Protein AF-A0AAD9KVU2-F1 (afdb_monomer)

Nearest PDB structures (foldseek):
  3bgd-assembly2_B  TM=8.718E-01  e=1.136E-11  unclassified
  2h11-assembly2_B  TM=8.759E-01  e=7.001E-11  Homo sapiens
  5dpl-assembly1_B  TM=6.698E-01  e=2.105E-01  Rickettsia typhi str. Wilmington
  7lxi-assembly1_A  TM=6.831E-01  e=2.246E-01  Mycobacterium tuberculosis H37Rv
  7mcj-assembly1_A  TM=5.487E-01  e=1.521E-01  Mycobacterium tuberculosis H37Rv

Solvent-accessible surface area (backbone atoms only — not comparable to full-atom values): 9589 Å² total; per-residue (Å²): 133,80,81,79,72,75,83,78,80,77,56,74,64,58,54,54,50,27,59,76,70,67,62,50,87,86,66,69,100,61,83,56,68,69,52,76,76,38,45,66,68,43,41,66,84,45,92,82,56,43,71,43,58,51,76,67,69,90,63,94,76,83,87,81,68,92,90,55,63,20,41,18,36,48,30,62,68,26,72,82,69,49,40,76,86,50,44,79,56,48,54,59,52,55,55,70,40,39,35,87,86,20,33,36,39,40,48,47,69,84,80,72,54,62,80,77,41,46,88,58,30,45,82,40,88,71,50,74,42,86,62,65,42,73,70,49,41,75,74,71,45,91,71,41,45,41,33,37,30,44,32,34,63,63,129

InterPro domains:
  IPR008854 TPMT family [PF05724] (12-64)
  IPR008854 TPMT family [PF05724] (69-151)
  IPR008854 TPMT family [PS51585] (12-155)
  IPR029063 S-adenosyl-L-methionine-dependent methyltransferase superfamily [G3DSA:3.40.50.150] (2-66)
  IPR029063 S-adenosyl-L-methionine-dependent methyltransferase superfamily [G3DSA:3.40.50.150] (67-154)
  IPR029063 S-adenosyl-L-methionine-dependent methyltransferase superfamily [SSF53335] (9-153)

pLDDT: mean 81.62, std 13.35, range [33.88, 94.44]

Foldseek 3Di:
DPPPPDPDDDDPVNLVVCVVVVVPVVDDPDDDVCCVVCVCVQQVPDPDFFEAEAPPDPDPDDPDDPPAAGQGYEYDPRLVPDDPVCLQVVQVVNVVSHDQNHKYKYKDFDDDCCVRCVVFWDKAWDDKDWPDDVVNVVVVDPTTMITIMIIHGDD

Radius of gyration: 16.37 Å; Cα contacts (8 Å, |Δi|>4): 186; chains: 1; bounding box: 48×30×44 Å

Secondary structure (DSSP, 8-state):
----PPPPP--HHHHHHHHHTT--TT--SS--HHHHHHHHHHHTT-TT--EE-TT-SS----SS-TT--EEEEEEESSGGGS-HHHHHHHHHHHHHHEEEEEEEEEEESS--HHHHHTTTEEEEEEEEEE---HHHHHTT-S--EEEEEEEEE--

Sequence (155 aa):
MSDVKEPRVVHVDDWRKAWSEGRNKWHLDHVHPHLEKHVDVAVNGKANAKVLFPFCGKTYD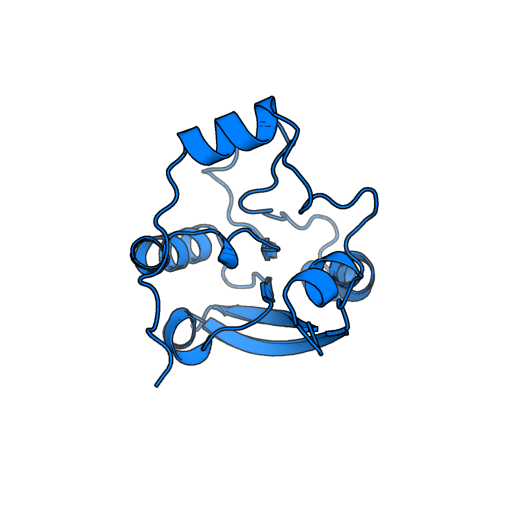MKWSIECNFDTVWDRGGFTIINIDDRKKYIPLIASLMAPHARYMLVIDSYDRNVIHGETFDIKYVDKKDSLKPLQKSWGLTFFDETLYQLTLKL

Mean predicted aligned error: 7.42 Å

Organism: Ridgeia piscesae (NCBI:txid27915)

Structure (mmCIF, N/CA/C/O backbone):
data_AF-A0AAD9KVU2-F1
#
_entry.id   AF-A0AAD9KVU2-F1
#
loop_
_atom_site.group_PDB
_atom_site.id
_atom_site.type_symbol
_atom_site.label_atom_id
_atom_site.label_alt_id
_atom_site.label_comp_id
_atom_site.label_asym_id
_atom_site.label_entity_id
_atom_site.label_seq_id
_atom_site.pdbx_PDB_ins_code
_atom_site.Cartn_x
_atom_site.Cartn_y
_atom_site.Cartn_z
_atom_site.occupancy
_atom_site.B_iso_or_equiv
_atom_site.auth_seq_id
_atom_site.auth_comp_id
_atom_site.auth_asym_id
_atom_site.auth_atom_id
_atom_site.pdbx_PDB_model_num
ATOM 1 N N . MET A 1 1 ? 29.700 6.357 -10.246 1.00 36.06 1 MET A N 1
ATOM 2 C CA . MET A 1 1 ? 28.449 6.859 -9.644 1.00 36.06 1 MET A CA 1
ATOM 3 C C . MET A 1 1 ? 27.393 6.802 -10.724 1.00 36.06 1 MET A C 1
ATOM 5 O O . MET A 1 1 ? 27.554 7.481 -11.723 1.00 36.06 1 MET A O 1
ATOM 9 N N . SER A 1 2 ? 26.427 5.892 -10.614 1.00 43.62 2 SER A N 1
ATOM 10 C CA . SER A 1 2 ? 25.324 5.796 -11.573 1.00 43.62 2 SER A CA 1
ATOM 11 C C . SER A 1 2 ? 24.426 7.017 -11.413 1.00 43.62 2 SER A C 1
ATOM 13 O O . SER A 1 2 ? 23.964 7.268 -10.299 1.00 43.62 2 SER A O 1
ATOM 15 N N . ASP A 1 3 ? 24.192 7.748 -12.500 1.00 43.09 3 ASP A N 1
ATOM 16 C CA . ASP A 1 3 ? 23.231 8.845 -12.554 1.00 43.09 3 ASP A CA 1
ATOM 17 C C . ASP A 1 3 ? 21.886 8.369 -12.000 1.00 43.09 3 ASP A C 1
ATOM 19 O O . ASP A 1 3 ? 21.224 7.501 -12.580 1.00 43.09 3 ASP A O 1
ATOM 23 N N . VAL A 1 4 ? 21.493 8.908 -10.846 1.00 50.47 4 VAL A N 1
ATOM 24 C CA . VAL A 1 4 ? 20.140 8.730 -10.327 1.00 50.47 4 VAL A CA 1
ATOM 25 C C . VAL A 1 4 ? 19.236 9.468 -11.304 1.00 50.47 4 VAL A C 1
ATOM 27 O O . VAL A 1 4 ? 19.137 10.691 -11.265 1.00 50.47 4 VAL A O 1
ATOM 30 N N . LYS A 1 5 ? 18.636 8.732 -12.246 1.00 51.50 5 LYS A N 1
ATOM 31 C CA . LYS A 1 5 ? 17.622 9.289 -13.141 1.00 51.50 5 LYS A CA 1
ATOM 32 C C . LYS A 1 5 ? 16.528 9.902 -12.283 1.00 51.50 5 LYS A C 1
ATOM 34 O O . LYS A 1 5 ? 16.028 9.240 -11.371 1.00 51.50 5 LYS A O 1
ATOM 39 N N . GLU A 1 6 ? 16.165 11.143 -12.595 1.00 57.34 6 GLU A N 1
ATOM 40 C CA . GLU A 1 6 ? 15.034 11.783 -11.943 1.00 57.34 6 GLU A CA 1
ATOM 41 C C . GLU A 1 6 ? 13.793 10.881 -12.028 1.00 57.34 6 GLU A C 1
ATOM 43 O O . GLU A 1 6 ? 13.590 10.185 -13.036 1.00 57.34 6 GLU A O 1
ATOM 48 N N . PRO A 1 7 ? 12.975 10.847 -10.965 1.00 65.06 7 PRO A N 1
AT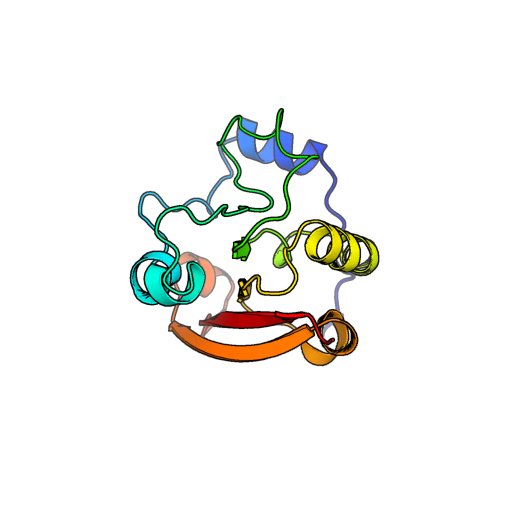OM 49 C CA . PRO A 1 7 ? 11.797 10.007 -10.945 1.00 65.06 7 PRO A CA 1
ATOM 50 C C . PRO A 1 7 ? 10.870 10.413 -12.087 1.00 65.06 7 PRO A C 1
ATOM 52 O O . PRO A 1 7 ? 10.463 11.566 -12.206 1.00 65.06 7 PRO A O 1
ATOM 55 N N . ARG A 1 8 ? 10.527 9.448 -12.942 1.00 74.56 8 ARG A N 1
ATOM 56 C CA . ARG A 1 8 ? 9.612 9.679 -14.057 1.00 74.56 8 ARG A CA 1
ATOM 57 C C . ARG A 1 8 ? 8.251 10.126 -13.521 1.00 74.56 8 ARG A C 1
ATOM 59 O O . ARG A 1 8 ? 7.588 9.357 -12.829 1.00 74.56 8 ARG A O 1
ATOM 66 N N . VAL A 1 9 ? 7.815 11.315 -13.925 1.00 82.88 9 VAL A N 1
ATOM 67 C CA . VAL A 1 9 ? 6.427 11.757 -13.758 1.00 82.88 9 VAL A CA 1
ATOM 68 C C . VAL A 1 9 ? 5.555 11.029 -14.780 1.00 82.88 9 VAL A C 1
ATOM 70 O O . VAL A 1 9 ? 5.896 10.952 -15.963 1.00 82.88 9 VAL A O 1
ATOM 73 N N . VAL A 1 10 ? 4.446 10.457 -14.319 1.00 83.44 10 VAL A N 1
ATOM 74 C CA . VAL A 1 10 ? 3.446 9.790 -15.159 1.00 83.44 10 VAL A CA 1
ATOM 75 C C . VAL A 1 10 ? 2.148 10.587 -15.101 1.00 83.44 10 VAL A C 1
ATOM 77 O O . VAL A 1 10 ? 1.669 10.933 -14.018 1.00 83.44 10 VAL A O 1
ATOM 80 N N . HIS A 1 11 ? 1.565 10.872 -16.264 1.00 87.31 11 HIS A N 1
ATOM 81 C CA . HIS A 1 11 ? 0.288 11.569 -16.373 1.00 87.31 11 HIS A CA 1
ATOM 82 C C . HIS A 1 11 ? -0.875 10.579 -16.507 1.00 87.31 11 HIS A C 1
ATOM 84 O O . HIS A 1 11 ? -0.711 9.429 -16.914 1.00 87.31 11 HIS A O 1
ATOM 90 N N . VAL A 1 12 ? -2.091 11.030 -16.192 1.00 85.38 12 VAL A N 1
ATOM 91 C CA . VAL A 1 12 ? -3.303 10.193 -16.281 1.00 85.38 12 VAL A CA 1
ATOM 92 C C . VAL A 1 12 ? -3.498 9.620 -17.691 1.00 85.38 12 VAL A C 1
ATOM 94 O O . VAL A 1 12 ? -3.888 8.461 -17.843 1.00 85.38 12 VAL A O 1
ATOM 97 N N . ASP A 1 13 ? -3.184 10.395 -18.728 1.00 87.38 13 ASP A N 1
ATOM 98 C CA . ASP A 1 13 ? -3.338 9.953 -20.116 1.00 87.38 13 ASP A CA 1
ATOM 99 C C . ASP A 1 13 ? -2.339 8.860 -20.517 1.00 87.38 13 ASP A C 1
ATOM 101 O O . ASP A 1 13 ? -2.673 8.006 -21.340 1.00 87.38 13 ASP A O 1
ATOM 105 N N . ASP A 1 14 ? -1.167 8.792 -19.876 1.00 88.31 14 ASP A N 1
ATOM 106 C CA . ASP A 1 14 ? -0.213 7.699 -20.092 1.00 88.31 14 ASP A CA 1
ATOM 107 C C . ASP A 1 14 ? -0.803 6.353 -19.653 1.00 88.31 14 ASP A C 1
ATOM 109 O O . ASP A 1 14 ? -0.629 5.338 -20.338 1.00 88.31 14 ASP A O 1
ATOM 113 N N . TRP A 1 15 ? -1.539 6.347 -18.535 1.00 86.31 15 TRP A N 1
ATOM 114 C CA . TRP A 1 15 ? -2.252 5.170 -18.039 1.00 86.31 15 TRP A CA 1
ATOM 115 C C . TRP A 1 15 ? -3.417 4.789 -18.947 1.00 86.31 15 TRP A C 1
ATOM 117 O O . TRP A 1 15 ? -3.567 3.611 -19.277 1.00 86.31 15 TRP A O 1
ATOM 127 N N . ARG A 1 16 ? -4.209 5.768 -19.406 1.00 85.88 16 ARG A N 1
ATOM 128 C CA . ARG A 1 16 ? -5.299 5.531 -20.371 1.00 85.88 16 ARG A CA 1
ATOM 129 C C . ARG A 1 16 ? -4.771 4.888 -21.651 1.00 85.88 16 ARG A C 1
ATOM 131 O O . ARG A 1 16 ? -5.304 3.871 -22.091 1.00 85.88 16 ARG A O 1
ATOM 138 N N . LYS A 1 17 ? -3.677 5.429 -22.190 1.00 89.00 17 LYS A N 1
ATOM 139 C CA . LYS A 1 17 ? -2.993 4.896 -23.370 1.00 89.00 17 LYS A CA 1
ATOM 140 C C . LYS A 1 17 ? -2.436 3.492 -23.126 1.00 89.00 17 LYS A C 1
ATOM 142 O O . LYS A 1 17 ? -2.552 2.619 -23.979 1.00 89.00 17 LYS A O 1
ATOM 147 N N . ALA A 1 18 ? -1.854 3.237 -21.955 1.00 88.25 18 ALA A N 1
ATOM 148 C CA . ALA A 1 18 ? -1.354 1.906 -21.621 1.00 88.25 18 ALA A CA 1
ATOM 149 C C . ALA A 1 18 ? -2.466 0.852 -21.609 1.00 88.25 18 ALA A C 1
ATOM 151 O O . ALA A 1 18 ? -2.285 -0.231 -22.167 1.00 88.25 18 ALA A O 1
ATOM 152 N N . TRP A 1 19 ? -3.627 1.184 -21.042 1.00 86.75 19 TRP A N 1
ATOM 153 C CA . TRP A 1 19 ? -4.796 0.311 -21.085 1.00 86.75 19 TRP A CA 1
ATOM 154 C C . TRP A 1 19 ? -5.303 0.079 -22.511 1.00 86.75 19 TRP A C 1
ATOM 156 O O . TRP A 1 19 ? -5.545 -1.075 -22.865 1.00 86.75 19 TRP A O 1
ATOM 166 N N . SER A 1 20 ? -5.414 1.127 -23.337 1.00 88.94 20 SER A N 1
ATOM 167 C CA . SER A 1 20 ? -5.894 0.996 -24.722 1.00 88.94 20 SER A CA 1
ATOM 168 C C . SER A 1 20 ? -4.960 0.165 -25.604 1.00 88.94 20 SER A C 1
ATOM 170 O O . SER A 1 20 ? -5.412 -0.529 -26.505 1.00 88.94 20 SER A O 1
ATOM 172 N N . GLU A 1 21 ? -3.657 0.208 -25.330 1.00 93.25 21 GLU A N 1
ATOM 173 C CA . GLU A 1 21 ? -2.630 -0.552 -26.052 1.00 93.25 21 GLU A CA 1
ATOM 174 C C . GLU A 1 21 ? -2.411 -1.963 -25.476 1.00 93.25 21 GLU A C 1
ATOM 176 O O . GLU A 1 21 ? -1.493 -2.667 -25.892 1.00 93.25 21 GLU A O 1
ATOM 181 N N . GLY A 1 22 ? -3.194 -2.380 -24.473 1.00 86.75 22 GLY A N 1
ATOM 182 C CA . GLY A 1 22 ? -3.027 -3.681 -23.819 1.00 86.75 22 GLY A CA 1
ATOM 183 C C . GLY A 1 22 ? -1.715 -3.822 -23.037 1.00 86.75 22 GLY A C 1
ATOM 184 O O . GLY A 1 22 ? -1.331 -4.926 -22.654 1.00 86.75 22 GLY A O 1
ATOM 185 N N . ARG A 1 23 ? -1.015 -2.718 -22.754 1.00 87.31 23 ARG A N 1
ATOM 186 C CA . ARG A 1 23 ? 0.198 -2.700 -21.928 1.00 87.31 23 ARG A CA 1
ATOM 187 C C . ARG A 1 23 ? -0.186 -2.801 -20.456 1.00 87.31 23 ARG A C 1
ATOM 189 O O . ARG A 1 23 ? -0.095 -1.816 -19.747 1.00 87.31 23 ARG A O 1
ATOM 196 N N . ASN A 1 24 ? -0.599 -3.979 -19.995 1.00 85.25 24 ASN A N 1
ATOM 197 C CA . ASN A 1 24 ? -1.125 -4.209 -18.642 1.00 85.25 24 ASN A CA 1
ATOM 198 C C . ASN A 1 24 ? -0.405 -5.349 -17.899 1.00 85.25 24 ASN A C 1
ATOM 200 O O . ASN A 1 24 ? -1.010 -6.050 -17.094 1.00 85.25 24 ASN A O 1
ATOM 204 N N . LYS A 1 25 ? 0.905 -5.516 -18.130 1.00 84.62 25 LYS A N 1
ATOM 205 C CA . LYS A 1 25 ? 1.731 -6.607 -17.561 1.00 84.62 25 LYS A CA 1
ATOM 206 C C . LYS A 1 25 ? 1.747 -6.680 -16.022 1.00 84.62 25 LYS A C 1
ATOM 208 O O . LYS A 1 25 ? 2.230 -7.662 -15.469 1.00 84.62 25 LYS A O 1
ATOM 213 N N . TRP A 1 26 ? 1.263 -5.646 -15.335 1.00 82.06 26 TRP A N 1
ATOM 214 C CA . TRP A 1 26 ? 1.072 -5.625 -13.881 1.00 82.06 26 TRP A CA 1
ATOM 215 C C . TRP A 1 26 ? -0.175 -6.388 -13.416 1.00 82.06 26 TRP A C 1
ATOM 217 O O . TRP A 1 26 ? -0.272 -6.710 -12.230 1.00 82.06 26 TRP A O 1
ATOM 227 N N . HIS A 1 27 ? -1.131 -6.654 -14.308 1.00 84.44 27 HIS A N 1
ATOM 228 C CA . HIS A 1 27 ? -2.337 -7.417 -14.011 1.00 84.44 27 HIS A CA 1
ATOM 229 C C . HIS A 1 27 ? -1.992 -8.886 -13.744 1.00 84.44 27 HIS A C 1
ATOM 231 O O . HIS A 1 27 ? -1.176 -9.480 -14.448 1.00 84.44 27 HIS A O 1
ATOM 237 N N . LEU A 1 28 ? -2.615 -9.453 -12.713 1.00 78.12 28 LEU A N 1
ATOM 238 C CA . LEU A 1 28 ? -2.582 -10.880 -12.421 1.00 78.12 28 LEU A CA 1
ATOM 239 C C . LEU A 1 28 ? -3.936 -11.467 -12.819 1.00 78.12 28 LEU A C 1
ATOM 241 O O . LEU A 1 28 ? -4.971 -10.866 -12.539 1.00 78.12 28 LEU A O 1
ATOM 245 N N . ASP A 1 29 ? -3.913 -12.633 -13.452 1.00 81.88 29 ASP A N 1
ATOM 246 C CA . ASP A 1 29 ? -5.090 -13.432 -13.812 1.00 81.88 29 ASP A CA 1
ATOM 247 C C . ASP A 1 29 ? -5.599 -14.313 -12.653 1.00 81.88 29 ASP A C 1
ATOM 249 O O . ASP A 1 29 ? -6.567 -15.054 -12.803 1.00 81.88 29 ASP A O 1
ATOM 253 N N . HIS A 1 30 ? -4.961 -14.206 -11.488 1.00 79.88 30 HIS A N 1
ATOM 254 C CA . HIS A 1 30 ? -5.287 -14.894 -10.244 1.00 79.88 30 HIS A CA 1
ATOM 255 C C . HIS A 1 30 ? -5.249 -13.916 -9.061 1.00 79.88 30 HIS A C 1
ATOM 257 O O . HIS A 1 30 ? -4.683 -12.820 -9.148 1.00 79.88 30 HIS A O 1
ATOM 263 N N . VAL A 1 31 ? -5.841 -14.320 -7.933 1.00 80.38 31 VAL A N 1
ATOM 264 C CA . VAL A 1 31 ? -5.812 -13.548 -6.681 1.00 80.38 31 VAL A CA 1
ATOM 265 C C . VAL A 1 31 ? -4.366 -13.365 -6.219 1.00 80.38 31 VAL A C 1
ATOM 267 O O . VAL A 1 31 ? -3.550 -14.281 -6.295 1.00 80.38 31 VAL A O 1
ATOM 270 N N . HIS A 1 32 ? -4.030 -12.169 -5.732 1.00 82.81 32 HIS A N 1
ATOM 271 C CA . HIS A 1 32 ? -2.686 -11.905 -5.231 1.00 82.81 32 HIS A CA 1
ATOM 272 C C . HIS A 1 32 ? -2.368 -12.823 -4.028 1.00 82.81 32 HIS A C 1
ATOM 274 O O . HIS A 1 32 ? -3.116 -12.782 -3.052 1.00 82.81 32 HIS A O 1
ATOM 280 N N . PRO A 1 33 ? -1.249 -13.575 -4.004 1.00 85.38 33 PRO A N 1
ATOM 281 C CA . PRO A 1 33 ? -1.003 -14.570 -2.949 1.00 85.38 33 PRO A CA 1
ATOM 282 C C . PRO A 1 33 ? -0.945 -14.003 -1.524 1.00 85.38 33 PRO A C 1
ATOM 284 O O . PRO A 1 33 ? -1.416 -14.635 -0.585 1.00 85.38 33 PRO A O 1
ATOM 287 N N . HIS A 1 34 ? -0.428 -12.780 -1.348 1.00 85.81 34 HIS A N 1
ATOM 288 C CA . HIS A 1 34 ? -0.513 -12.100 -0.050 1.00 85.81 34 HIS A CA 1
ATOM 289 C C . HIS A 1 34 ? -1.960 -11.817 0.385 1.00 85.81 34 HIS A C 1
ATOM 291 O O . HIS A 1 34 ? -2.240 -11.884 1.576 1.00 85.81 34 HIS A O 1
ATOM 297 N N . LEU A 1 35 ? -2.871 -11.508 -0.546 1.00 82.12 35 LEU A N 1
ATOM 298 C CA . LEU A 1 35 ? -4.278 -11.268 -0.213 1.00 82.12 35 LEU A CA 1
ATOM 299 C C . LEU A 1 35 ? -4.943 -12.570 0.220 1.00 82.12 35 LEU A C 1
ATOM 301 O O . LEU A 1 35 ? -5.541 -12.615 1.285 1.00 82.12 35 LEU A O 1
ATOM 305 N N . GLU A 1 36 ? -4.766 -13.633 -0.563 1.00 83.06 36 GLU A N 1
ATOM 306 C CA . GLU A 1 36 ? -5.310 -14.959 -0.256 1.00 83.06 36 GLU A CA 1
ATOM 307 C C . GLU A 1 36 ? -4.834 -15.471 1.113 1.00 83.06 36 GLU A C 1
ATOM 309 O O . GLU A 1 36 ? -5.639 -15.913 1.927 1.00 83.06 36 GLU A O 1
ATOM 314 N N . LYS A 1 37 ? -3.538 -15.327 1.413 1.00 87.12 37 LYS A N 1
ATOM 315 C CA . LYS A 1 37 ? -2.937 -15.792 2.672 1.00 87.12 37 LYS A CA 1
ATOM 316 C C . LYS A 1 37 ? -3.295 -14.935 3.892 1.00 87.12 37 LYS A C 1
ATOM 318 O O . LYS A 1 37 ? -3.278 -15.442 5.011 1.00 87.12 37 LYS A O 1
ATOM 323 N N . HIS A 1 38 ? -3.550 -13.637 3.712 1.00 88.12 38 HIS A N 1
ATOM 324 C CA . HIS A 1 38 ? -3.668 -12.684 4.825 1.00 88.12 38 HIS A CA 1
ATOM 325 C C . HIS A 1 38 ? -5.011 -11.950 4.888 1.00 88.12 38 HIS A C 1
ATOM 327 O O . HIS A 1 38 ? -5.119 -10.964 5.619 1.00 88.12 38 HIS A O 1
ATOM 333 N N . VAL A 1 39 ? -6.041 -12.420 4.180 1.00 85.38 39 VAL A N 1
ATOM 334 C CA . VAL A 1 39 ? -7.373 -11.797 4.195 1.00 85.38 39 VAL A CA 1
ATOM 335 C C . VAL A 1 39 ? -7.946 -11.692 5.612 1.00 85.38 39 VAL A C 1
ATOM 337 O O . VAL A 1 39 ? -8.428 -10.625 5.981 1.00 85.38 39 VAL A O 1
ATOM 340 N N . ASP A 1 40 ? -7.778 -12.716 6.454 1.00 87.62 40 ASP A N 1
ATOM 341 C CA . ASP A 1 40 ? -8.263 -12.715 7.845 1.00 87.62 40 ASP A CA 1
ATOM 342 C C . ASP A 1 40 ? -7.591 -11.631 8.698 1.00 87.62 40 ASP A C 1
ATOM 344 O O . ASP A 1 40 ? -8.213 -10.979 9.546 1.00 87.62 40 ASP A O 1
ATOM 348 N N . VAL A 1 41 ? -6.304 -11.387 8.432 1.00 88.56 41 VAL A N 1
ATOM 349 C CA . VAL A 1 41 ? -5.563 -10.280 9.037 1.00 88.56 41 VAL A CA 1
ATOM 350 C C . VAL A 1 41 ? -6.064 -8.959 8.469 1.00 88.56 41 VAL A C 1
ATOM 352 O O . VAL A 1 41 ? -6.256 -8.018 9.225 1.00 88.56 41 VAL A O 1
ATOM 355 N N . ALA A 1 42 ? -6.334 -8.860 7.174 1.00 84.31 42 ALA A N 1
ATOM 356 C CA . ALA A 1 42 ? -6.813 -7.625 6.571 1.00 84.31 42 ALA A CA 1
ATOM 357 C C . ALA A 1 42 ? -8.176 -7.193 7.152 1.00 84.31 42 ALA A C 1
ATOM 359 O O . ALA A 1 42 ? -8.331 -6.033 7.534 1.00 84.31 42 ALA A O 1
ATOM 360 N N . VAL A 1 43 ? -9.122 -8.129 7.307 1.00 87.75 43 VAL A N 1
ATOM 361 C CA . VAL A 1 43 ? -10.495 -7.852 7.779 1.00 87.75 43 VAL A CA 1
ATOM 362 C C . VAL A 1 43 ? -10.638 -7.792 9.301 1.00 87.75 43 VAL A C 1
ATOM 364 O O . VAL A 1 43 ? -11.684 -7.393 9.805 1.00 87.75 43 VAL A O 1
ATOM 367 N N . ASN A 1 44 ? -9.607 -8.181 10.056 1.00 86.62 44 ASN A N 1
ATOM 368 C CA . ASN A 1 44 ? -9.593 -8.125 11.522 1.00 86.62 44 ASN A CA 1
ATOM 369 C C . ASN A 1 44 ? -10.828 -8.765 12.191 1.00 86.62 44 ASN A C 1
ATOM 371 O O . ASN A 1 44 ? -11.440 -8.178 13.084 1.00 86.62 44 ASN A O 1
ATOM 375 N N . GLY A 1 45 ? -11.233 -9.948 11.725 1.00 83.75 45 GLY A N 1
ATOM 376 C CA . GLY A 1 45 ? -12.391 -10.667 12.268 1.00 83.75 45 GLY A CA 1
ATOM 377 C C . GLY A 1 45 ? -13.756 -10.034 11.965 1.00 83.75 45 GLY A C 1
ATOM 378 O O . GLY A 1 45 ? -14.767 -10.490 12.497 1.00 83.75 45 GLY A O 1
ATOM 379 N N . LYS A 1 46 ? -13.827 -8.999 11.117 1.00 84.25 46 LYS A N 1
ATOM 380 C CA . LYS A 1 46 ? -15.098 -8.411 10.683 1.00 84.25 46 LYS A CA 1
ATOM 381 C C . LYS A 1 46 ? -15.702 -9.192 9.523 1.00 84.25 46 LYS A C 1
ATOM 383 O O . LYS A 1 46 ? -15.138 -9.228 8.436 1.00 84.25 46 LYS A O 1
ATOM 388 N N . ALA A 1 47 ? -16.911 -9.710 9.730 1.00 81.25 47 ALA A N 1
ATOM 389 C CA . ALA A 1 47 ? -17.665 -10.412 8.691 1.00 81.25 47 ALA A CA 1
ATOM 390 C C . ALA A 1 47 ? -18.091 -9.506 7.514 1.00 81.25 47 ALA A C 1
ATOM 392 O O . ALA A 1 47 ? -18.190 -9.981 6.391 1.00 81.25 47 ALA A O 1
ATOM 393 N N . ASN A 1 48 ? -18.306 -8.205 7.758 1.00 85.31 48 ASN A N 1
ATOM 394 C CA . ASN A 1 48 ? -18.766 -7.229 6.757 1.00 85.31 48 ASN A CA 1
ATOM 395 C C . ASN A 1 48 ? -17.777 -6.060 6.608 1.00 85.31 48 ASN A C 1
ATOM 397 O O . ASN A 1 48 ? -18.171 -4.895 6.670 1.00 85.31 48 ASN A O 1
ATOM 401 N N . ALA A 1 49 ? -16.482 -6.369 6.496 1.00 85.94 49 ALA A N 1
ATOM 402 C CA . ALA A 1 49 ? -15.441 -5.353 6.362 1.00 85.94 49 ALA A CA 1
ATOM 403 C C . ALA A 1 49 ? -15.601 -4.545 5.062 1.00 85.94 49 ALA A C 1
ATOM 405 O O . ALA A 1 49 ? -15.703 -5.111 3.972 1.00 85.94 49 ALA A O 1
ATOM 406 N N . LYS A 1 50 ? -15.564 -3.215 5.164 1.00 88.81 50 LYS A N 1
ATOM 407 C CA . LYS A 1 50 ? -15.456 -2.322 4.004 1.00 88.81 50 LYS A CA 1
ATOM 408 C C . LYS A 1 50 ? -13.995 -2.237 3.577 1.00 88.81 50 LYS A C 1
ATOM 410 O O . LYS A 1 50 ? -13.172 -1.700 4.319 1.00 88.81 50 LYS A O 1
ATOM 415 N N . VAL A 1 51 ? -13.682 -2.734 2.381 1.00 86.12 51 VAL A N 1
ATOM 416 C CA . VAL A 1 51 ? -12.310 -2.783 1.854 1.00 86.12 51 VAL A CA 1
ATOM 417 C C . VAL A 1 51 ? -12.143 -1.810 0.688 1.00 86.12 51 VAL A C 1
ATOM 419 O O . VAL A 1 51 ? -12.874 -1.888 -0.298 1.00 86.12 51 VAL A O 1
ATOM 422 N N . LEU A 1 52 ? -11.164 -0.911 0.789 1.00 86.56 52 LEU A N 1
ATOM 423 C CA . LEU A 1 52 ? -10.738 -0.027 -0.295 1.00 86.56 52 LEU A CA 1
ATOM 424 C C . LEU A 1 52 ? -9.570 -0.657 -1.063 1.00 86.56 52 LEU A C 1
ATOM 426 O O . LEU A 1 52 ? -8.587 -1.079 -0.456 1.00 86.56 52 LEU A O 1
ATOM 430 N N . PHE A 1 53 ? -9.642 -0.636 -2.395 1.00 85.56 53 PHE A N 1
ATOM 431 C CA . PHE A 1 53 ? -8.559 -1.041 -3.297 1.00 85.56 53 PHE A CA 1
ATOM 432 C C . PHE A 1 53 ? -8.114 0.160 -4.147 1.00 85.56 53 PHE A C 1
ATOM 434 O O . PHE A 1 53 ? -8.704 0.414 -5.203 1.00 85.56 53 PHE A O 1
ATOM 441 N N . PRO A 1 54 ? -7.105 0.936 -3.713 1.00 83.06 54 PRO A N 1
ATOM 442 C CA . PRO A 1 54 ? -6.607 2.062 -4.493 1.00 83.06 54 PRO A CA 1
ATOM 443 C C . PRO A 1 54 ? -6.074 1.615 -5.859 1.00 83.06 54 PRO A C 1
ATOM 445 O O . PRO A 1 54 ? -5.422 0.579 -5.969 1.00 83.06 54 PRO A O 1
ATOM 448 N N . PHE A 1 55 ? -6.341 2.409 -6.903 1.00 82.44 55 PHE A N 1
ATOM 449 C CA . PHE A 1 55 ? -5.861 2.163 -8.273 1.00 82.44 55 PHE A CA 1
ATOM 450 C C . PHE A 1 55 ? -6.149 0.742 -8.809 1.00 82.44 55 PHE A C 1
ATOM 452 O O . PHE A 1 55 ? -5.356 0.169 -9.554 1.00 82.44 55 PHE A O 1
ATOM 459 N N . CYS A 1 56 ? -7.319 0.187 -8.484 1.00 76.69 56 CYS A N 1
ATOM 460 C CA . CYS A 1 56 ? -7.744 -1.184 -8.801 1.00 76.69 56 CYS A CA 1
ATOM 461 C C . CYS A 1 56 ? -7.791 -1.559 -10.305 1.00 76.69 56 CYS A C 1
ATOM 463 O O . CYS A 1 56 ? -7.922 -2.733 -10.656 1.00 76.69 56 CYS A O 1
ATOM 465 N N . GLY A 1 57 ? -7.625 -0.600 -11.221 1.00 72.25 57 GLY A N 1
ATOM 466 C CA . GLY A 1 57 ? -7.479 -0.862 -12.652 1.00 72.25 57 GLY A CA 1
ATOM 467 C C . GLY A 1 57 ? -8.815 -1.016 -13.383 1.00 72.25 57 GLY A C 1
ATOM 468 O O . GLY A 1 57 ? -9.497 -0.024 -13.609 1.00 72.25 57 GLY A O 1
ATOM 469 N N . LYS A 1 58 ? -9.149 -2.241 -13.822 1.00 59.44 58 LYS A N 1
ATOM 470 C CA . LYS A 1 58 ? -10.306 -2.562 -14.697 1.00 59.44 58 LYS A CA 1
ATOM 471 C C . LYS A 1 58 ? -11.675 -2.534 -14.006 1.00 59.44 58 LYS A C 1
ATOM 473 O O . LYS A 1 58 ? -12.691 -2.738 -14.665 1.00 59.44 58 LYS A O 1
ATOM 478 N N . THR A 1 59 ? -11.715 -2.313 -12.705 1.00 45.75 59 THR A N 1
ATOM 479 C CA . THR A 1 59 ? -12.949 -2.189 -11.929 1.00 45.75 59 THR A CA 1
ATOM 480 C C . THR A 1 59 ? -13.576 -0.827 -12.199 1.00 45.75 59 THR A C 1
ATOM 482 O O . THR A 1 59 ? -12.987 0.209 -11.904 1.00 45.75 59 THR A O 1
ATOM 485 N N . TYR A 1 60 ? -14.781 -0.824 -12.766 1.00 33.88 60 TYR A N 1
ATOM 486 C CA . TYR A 1 60 ? -15.571 0.372 -13.083 1.00 33.88 60 TYR A CA 1
ATOM 487 C C . TYR A 1 60 ? -16.141 1.077 -11.832 1.00 33.88 60 TYR A C 1
ATOM 489 O O . TYR A 1 60 ? -17.095 1.849 -11.915 1.00 33.88 60 TYR A O 1
ATOM 497 N N . ASP A 1 61 ? -15.539 0.862 -10.666 1.00 42.88 61 ASP A N 1
ATOM 498 C CA . ASP A 1 61 ? -16.183 1.058 -9.376 1.00 42.88 61 ASP A CA 1
ATOM 499 C C . ASP A 1 61 ? -15.414 2.059 -8.525 1.00 42.88 61 ASP A C 1
ATOM 501 O O . ASP A 1 61 ? -14.668 1.694 -7.626 1.00 42.88 61 ASP A O 1
ATOM 505 N N . MET A 1 62 ? -15.626 3.344 -8.804 1.00 44.22 62 MET A N 1
ATOM 506 C CA . MET A 1 62 ? -15.613 4.391 -7.777 1.00 44.22 62 MET A CA 1
ATOM 507 C C . MET A 1 62 ? -16.534 5.540 -8.196 1.00 44.22 62 MET A C 1
ATOM 509 O O . MET A 1 62 ? -16.092 6.658 -8.454 1.00 44.22 62 MET A O 1
ATOM 513 N N . LYS A 1 63 ? -17.844 5.273 -8.257 1.00 38.69 63 LYS A N 1
ATOM 514 C CA . LYS A 1 63 ? -18.854 6.345 -8.277 1.00 38.69 63 LYS A CA 1
ATOM 515 C C . LYS A 1 63 ? -19.699 6.435 -7.008 1.00 38.69 63 LYS A C 1
ATOM 517 O O . LYS A 1 63 ? -20.636 7.222 -6.971 1.00 38.69 63 LYS A O 1
ATOM 522 N N . TRP A 1 64 ? -19.362 5.698 -5.950 1.00 46.00 64 TRP A N 1
ATOM 523 C CA . TRP A 1 64 ? -20.086 5.809 -4.684 1.00 46.00 64 TRP A CA 1
ATOM 524 C C . TRP A 1 64 ? -19.267 5.240 -3.522 1.00 46.00 64 TRP A C 1
ATOM 526 O O . TRP A 1 64 ? -19.316 4.043 -3.279 1.00 46.00 64 TRP A O 1
ATOM 536 N N . SER A 1 65 ? -18.461 6.073 -2.846 1.00 44.81 65 SER A N 1
ATOM 537 C CA . SER A 1 65 ? -17.878 5.706 -1.539 1.00 44.81 65 SER A CA 1
ATOM 538 C C . SER A 1 65 ? -17.205 6.863 -0.775 1.00 44.81 65 SER A C 1
ATOM 540 O O . SER A 1 65 ? -16.267 6.629 -0.021 1.00 44.81 65 SER A O 1
ATOM 542 N N . ILE A 1 66 ? -17.643 8.116 -0.955 1.00 50.25 66 ILE A N 1
ATOM 543 C CA . ILE A 1 66 ? -17.064 9.264 -0.217 1.00 50.25 66 ILE A CA 1
ATOM 544 C C . ILE A 1 66 ? -17.647 9.382 1.210 1.00 50.25 66 ILE A C 1
ATOM 546 O O . ILE A 1 66 ? -17.073 10.055 2.056 1.00 50.25 66 ILE A O 1
ATOM 550 N N . GLU A 1 67 ? -18.736 8.672 1.526 1.00 52.56 67 GLU A N 1
ATOM 551 C CA . GLU A 1 67 ? -19.432 8.799 2.821 1.00 52.56 67 GLU A CA 1
ATOM 552 C C . GLU A 1 67 ? -19.123 7.681 3.835 1.00 52.56 67 GLU A C 1
ATOM 554 O O . GLU A 1 67 ? -19.769 7.595 4.876 1.00 52.56 67 GLU A O 1
ATOM 559 N N . CYS A 1 68 ? -18.168 6.785 3.568 1.00 58.44 68 CYS A N 1
ATOM 560 C CA . CYS A 1 68 ? -17.887 5.655 4.458 1.00 58.44 68 CYS A CA 1
ATOM 561 C C . CYS A 1 68 ? -16.394 5.491 4.738 1.00 58.44 68 CYS A C 1
ATOM 563 O O . CYS A 1 68 ? -15.620 5.258 3.814 1.00 58.44 68 CYS A O 1
ATOM 565 N N . ASN A 1 69 ? -16.019 5.499 6.020 1.00 82.00 69 ASN A N 1
ATOM 566 C CA . ASN A 1 69 ? -14.700 5.047 6.449 1.00 82.00 69 ASN A CA 1
ATOM 567 C C . ASN A 1 69 ? -14.546 3.541 6.173 1.00 82.00 69 ASN A C 1
ATOM 569 O O . ASN A 1 69 ? -15.464 2.754 6.435 1.00 82.00 69 ASN A O 1
ATOM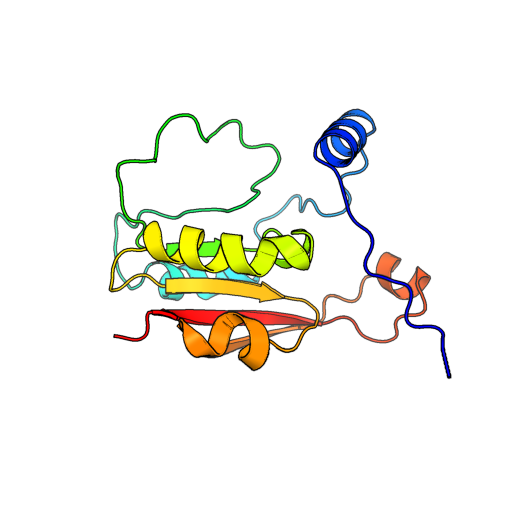 573 N N . PHE A 1 70 ? -13.384 3.147 5.659 1.00 88.31 70 PHE A N 1
ATOM 574 C CA . PHE A 1 70 ? -13.040 1.763 5.344 1.00 88.31 70 PHE A CA 1
ATOM 575 C C . PHE A 1 70 ? -12.377 1.070 6.532 1.00 88.31 70 PHE A C 1
ATOM 577 O O . PHE A 1 70 ? -11.577 1.672 7.245 1.00 88.31 70 PHE A O 1
ATOM 584 N N . ASP A 1 71 ? -12.680 -0.212 6.716 1.00 90.00 71 ASP A N 1
ATOM 585 C CA . ASP A 1 71 ? -12.069 -1.068 7.738 1.00 90.00 71 ASP A CA 1
ATOM 586 C C . ASP A 1 71 ? -10.704 -1.603 7.288 1.00 90.00 71 ASP A C 1
ATOM 588 O O . ASP A 1 71 ? -9.850 -1.954 8.106 1.00 90.00 71 ASP A O 1
ATOM 592 N N . THR A 1 72 ? -10.490 -1.652 5.975 1.00 89.38 72 THR A N 1
ATOM 593 C CA . THR A 1 72 ? -9.269 -2.171 5.374 1.00 89.38 72 THR A CA 1
ATOM 594 C C . THR A 1 72 ? -8.919 -1.377 4.124 1.00 89.38 72 THR A C 1
ATOM 596 O O . THR A 1 72 ? -9.786 -1.074 3.305 1.00 89.38 72 THR A O 1
ATOM 599 N N . VAL A 1 73 ? -7.634 -1.099 3.932 1.00 90.44 73 VAL A N 1
ATOM 600 C CA . VAL A 1 73 ? -7.085 -0.623 2.657 1.00 90.44 73 VAL A CA 1
ATOM 601 C C . VAL A 1 73 ? -6.136 -1.693 2.139 1.00 90.44 73 VAL A C 1
ATOM 603 O O . VAL A 1 73 ? -5.248 -2.121 2.871 1.00 90.44 73 VAL A O 1
ATOM 606 N N . TRP A 1 74 ? -6.318 -2.136 0.899 1.00 89.19 74 TRP A N 1
ATOM 607 C CA . TRP A 1 74 ? -5.417 -3.068 0.226 1.00 89.19 74 TRP A CA 1
ATOM 608 C C . TRP A 1 74 ? -4.739 -2.367 -0.950 1.00 89.19 74 TRP A C 1
ATOM 610 O O . TRP A 1 74 ? -5.301 -2.277 -2.043 1.00 89.19 74 TRP A O 1
ATOM 620 N N . ASP A 1 75 ? -3.528 -1.859 -0.727 1.00 89.25 75 ASP A N 1
ATOM 621 C CA . ASP A 1 75 ? -2.750 -1.154 -1.745 1.00 89.25 75 ASP A CA 1
ATOM 622 C C . ASP A 1 75 ? -1.639 -2.060 -2.271 1.00 89.25 75 ASP A C 1
ATOM 624 O O . ASP A 1 75 ? -0.605 -2.291 -1.635 1.00 89.25 75 ASP A O 1
ATOM 628 N N . ARG A 1 76 ? -1.881 -2.586 -3.468 1.00 87.31 76 ARG A N 1
ATOM 629 C CA . ARG A 1 76 ? -0.882 -3.276 -4.271 1.00 87.31 76 ARG A CA 1
ATOM 630 C C . ARG A 1 76 ? -0.758 -2.527 -5.578 1.00 87.31 76 ARG A C 1
ATOM 632 O O . ARG A 1 76 ? -1.675 -2.548 -6.397 1.00 87.31 76 ARG A O 1
ATOM 639 N N . GLY A 1 77 ? 0.403 -1.924 -5.799 1.00 81.69 77 GLY A N 1
ATOM 640 C CA . GLY A 1 77 ? 0.668 -1.199 -7.035 1.00 81.69 77 GLY A CA 1
ATOM 641 C C . GLY A 1 77 ? -0.108 0.111 -7.177 1.00 81.69 77 GLY A C 1
ATOM 642 O O . GLY A 1 77 ? -0.130 0.634 -8.282 1.00 81.69 77 GLY A O 1
ATOM 643 N N . GLY A 1 78 ? -0.745 0.624 -6.117 1.00 84.56 78 GLY A N 1
ATOM 644 C CA . GLY A 1 78 ? -1.361 1.950 -6.079 1.00 84.56 78 GLY A CA 1
ATOM 645 C C . GLY A 1 78 ? -0.366 2.991 -5.579 1.00 84.56 78 GLY A C 1
ATOM 646 O O . GLY A 1 78 ? 0.045 3.866 -6.330 1.00 84.56 78 GLY A O 1
ATOM 647 N N . PHE A 1 79 ? 0.132 2.862 -4.352 1.00 84.44 79 PHE A N 1
ATOM 648 C CA . PHE A 1 79 ? 1.132 3.779 -3.802 1.00 84.44 79 PHE A CA 1
ATOM 649 C C . PHE A 1 79 ? 2.412 3.837 -4.651 1.00 84.44 79 PHE A C 1
ATOM 651 O O . PHE A 1 79 ? 2.966 4.914 -4.885 1.00 84.44 79 PHE A O 1
ATOM 658 N N . THR A 1 80 ? 2.890 2.687 -5.139 1.00 82.19 80 THR A N 1
ATOM 659 C CA . THR A 1 80 ? 4.161 2.608 -5.880 1.00 82.19 80 THR A CA 1
ATOM 660 C C . THR A 1 80 ? 4.119 3.333 -7.225 1.00 82.19 80 THR A C 1
ATOM 662 O O . THR A 1 80 ? 5.169 3.775 -7.692 1.00 82.19 80 THR A O 1
ATOM 665 N N . ILE A 1 81 ? 2.933 3.512 -7.818 1.00 82.44 81 ILE A N 1
ATOM 666 C CA . ILE A 1 81 ? 2.754 4.187 -9.112 1.00 82.44 81 ILE A CA 1
ATOM 667 C C . ILE A 1 81 ? 2.443 5.680 -8.989 1.00 82.44 81 ILE A C 1
ATOM 669 O O . ILE A 1 81 ? 2.447 6.386 -9.996 1.00 82.44 81 ILE A O 1
ATOM 673 N N . ILE A 1 82 ? 2.169 6.172 -7.779 1.00 83.50 82 ILE A N 1
ATOM 674 C CA . ILE A 1 82 ? 1.944 7.597 -7.538 1.00 83.50 82 ILE A CA 1
ATOM 675 C C . ILE A 1 82 ? 3.270 8.340 -7.678 1.00 83.50 82 ILE A C 1
ATOM 677 O O . ILE A 1 82 ? 4.287 7.946 -7.086 1.00 83.50 82 ILE A O 1
ATOM 681 N N . ASN A 1 83 ? 3.227 9.442 -8.434 1.00 84.12 83 ASN A N 1
ATOM 682 C CA . ASN A 1 83 ? 4.342 10.372 -8.583 1.00 84.12 83 ASN A CA 1
ATOM 683 C C . ASN A 1 83 ? 4.868 10.780 -7.205 1.00 84.12 83 ASN A C 1
ATOM 685 O O . ASN A 1 83 ? 4.089 11.049 -6.291 1.00 84.12 83 ASN A O 1
ATOM 689 N N . ILE A 1 84 ? 6.191 10.842 -7.051 1.00 83.19 84 ILE A N 1
ATOM 690 C CA . ILE A 1 84 ? 6.819 11.039 -5.736 1.00 83.19 84 ILE A CA 1
ATOM 691 C C . ILE A 1 84 ? 6.284 12.293 -5.029 1.00 83.19 84 ILE A C 1
ATOM 693 O O . ILE A 1 84 ? 5.938 12.222 -3.850 1.00 83.19 84 ILE A O 1
ATOM 697 N N . ASP A 1 85 ? 6.106 13.390 -5.764 1.00 84.19 85 ASP A N 1
ATOM 698 C CA . ASP A 1 85 ? 5.616 14.662 -5.222 1.00 84.19 85 ASP A CA 1
ATOM 699 C C . ASP A 1 85 ? 4.150 14.634 -4.769 1.00 84.19 85 ASP A C 1
ATOM 701 O O . ASP A 1 85 ? 3.741 15.446 -3.933 1.00 84.19 85 ASP A O 1
ATOM 705 N N . ASP A 1 86 ? 3.359 13.691 -5.283 1.00 83.69 86 ASP A N 1
ATOM 706 C CA . ASP A 1 86 ? 1.950 13.522 -4.929 1.00 83.69 86 ASP A CA 1
ATOM 707 C C . ASP A 1 86 ? 1.756 12.584 -3.730 1.00 83.69 86 ASP A C 1
ATOM 709 O O . ASP A 1 86 ? 0.701 12.609 -3.090 1.00 83.69 86 ASP A O 1
ATOM 713 N N . ARG A 1 87 ? 2.783 11.814 -3.338 1.00 85.50 87 ARG A N 1
ATOM 714 C CA . ARG A 1 87 ? 2.707 10.888 -2.191 1.00 85.50 87 ARG A CA 1
ATOM 715 C C . ARG A 1 87 ? 2.359 11.610 -0.891 1.00 85.50 87 ARG A C 1
ATOM 717 O O . ARG A 1 87 ? 1.529 11.118 -0.133 1.00 85.50 87 ARG A O 1
ATOM 724 N N . LYS A 1 88 ? 2.887 12.823 -0.681 1.00 84.06 88 LYS A N 1
ATOM 725 C CA . LYS A 1 88 ? 2.569 13.661 0.495 1.00 84.06 88 LYS A CA 1
ATOM 726 C C . LYS A 1 88 ? 1.094 14.074 0.588 1.00 84.06 88 LYS A C 1
ATOM 728 O O . LYS A 1 88 ? 0.635 14.430 1.664 1.00 84.06 88 LYS A O 1
ATOM 733 N N . LYS A 1 89 ? 0.355 14.043 -0.528 1.00 83.06 89 LYS A N 1
ATOM 734 C CA . LYS A 1 89 ? -1.096 14.302 -0.569 1.00 83.06 89 LYS A CA 1
ATOM 735 C C . LYS A 1 89 ? -1.899 13.007 -0.477 1.00 83.06 89 LYS A C 1
ATOM 737 O O . LYS A 1 89 ? -2.964 12.987 0.131 1.00 83.06 89 LYS A O 1
ATOM 742 N N . TYR A 1 90 ? -1.384 11.932 -1.070 1.00 85.88 90 TYR A N 1
ATOM 743 C CA . TYR A 1 90 ? -2.026 10.623 -1.056 1.00 85.88 90 TYR A CA 1
ATOM 744 C C . TYR A 1 90 ? -2.131 10.034 0.351 1.00 85.88 90 TYR A C 1
ATOM 746 O O . TYR A 1 90 ? -3.178 9.509 0.715 1.00 85.88 90 TYR A O 1
ATOM 754 N N . ILE A 1 91 ? -1.071 10.155 1.153 1.00 87.06 91 ILE A N 1
ATOM 755 C CA . ILE A 1 91 ? -1.036 9.582 2.502 1.00 87.06 91 ILE A CA 1
ATOM 756 C C . ILE A 1 91 ? -2.144 10.151 3.409 1.00 87.06 91 ILE A C 1
ATOM 758 O O . ILE A 1 91 ? -2.929 9.352 3.925 1.00 87.06 91 ILE A O 1
ATOM 762 N N . PRO A 1 92 ? -2.306 11.484 3.547 1.00 83.75 92 PRO A N 1
ATOM 763 C CA . PRO A 1 92 ? -3.425 12.053 4.299 1.00 83.75 92 PRO A CA 1
ATOM 764 C C . PRO A 1 92 ? -4.801 11.680 3.740 1.00 83.75 92 PRO A C 1
ATOM 766 O O . PRO A 1 92 ? -5.737 11.501 4.513 1.00 83.75 92 PRO A O 1
ATOM 769 N N . LEU A 1 93 ? -4.933 11.545 2.416 1.00 86.00 93 LEU A N 1
ATOM 770 C CA . LEU A 1 93 ? -6.190 11.146 1.781 1.00 86.00 93 L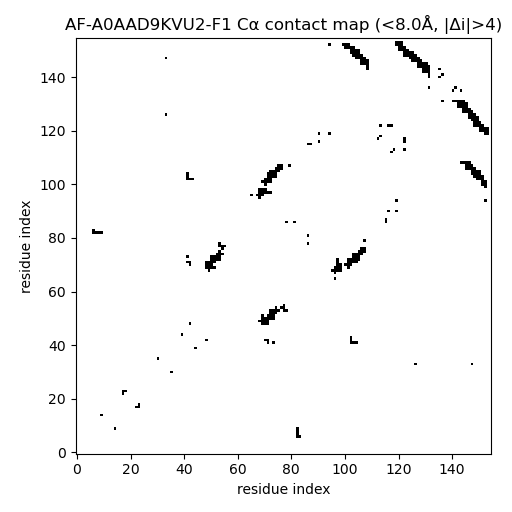EU A CA 1
ATOM 771 C C . LEU A 1 93 ? -6.574 9.702 2.129 1.00 86.00 93 LEU A C 1
ATOM 773 O O . LEU A 1 93 ? -7.719 9.442 2.472 1.00 86.00 93 LEU A O 1
ATOM 777 N N . ILE A 1 94 ? -5.638 8.752 2.065 1.00 88.44 94 ILE A N 1
ATOM 778 C CA . ILE A 1 94 ? -5.919 7.371 2.482 1.00 88.44 94 ILE A CA 1
ATOM 779 C C . ILE A 1 94 ? -6.255 7.329 3.972 1.00 88.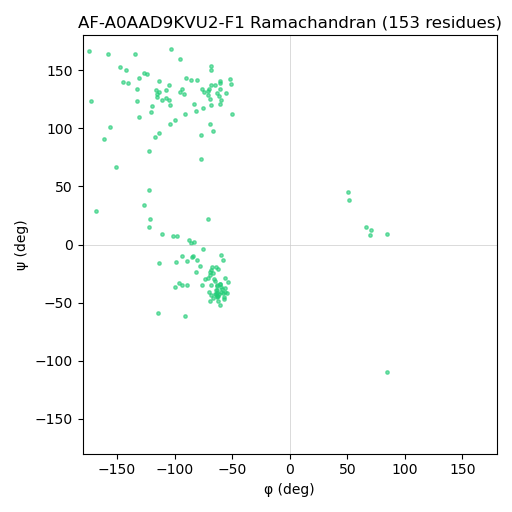44 94 ILE A C 1
ATOM 781 O O . ILE A 1 94 ? -7.238 6.698 4.352 1.00 88.44 94 ILE A O 1
ATOM 785 N N . ALA A 1 95 ? -5.495 8.046 4.802 1.00 88.62 95 ALA A N 1
ATOM 786 C CA . ALA A 1 95 ? -5.756 8.126 6.233 1.00 88.62 95 ALA A CA 1
ATOM 787 C C . ALA A 1 95 ? -7.150 8.701 6.548 1.00 88.62 95 ALA A C 1
ATOM 789 O O . ALA A 1 95 ? -7.836 8.170 7.417 1.00 88.62 95 ALA A O 1
ATOM 790 N N . SER A 1 96 ? -7.609 9.732 5.827 1.00 86.69 96 SER A N 1
ATOM 791 C CA . SER A 1 96 ? -8.934 10.326 6.059 1.00 86.69 96 SER A CA 1
ATOM 792 C C . SER A 1 96 ? -10.093 9.408 5.664 1.00 86.69 96 SER A C 1
ATOM 794 O O . SER A 1 96 ? -11.188 9.536 6.208 1.00 86.69 96 SER A O 1
ATOM 796 N N . LEU A 1 97 ? -9.854 8.463 4.752 1.00 87.19 97 LEU A N 1
ATOM 797 C CA . LEU A 1 97 ? -10.820 7.445 4.342 1.00 87.19 97 LEU A CA 1
ATOM 798 C C . LEU A 1 97 ? -10.822 6.223 5.275 1.00 87.19 97 LEU A C 1
ATOM 800 O O . LEU A 1 97 ? -11.703 5.372 5.168 1.00 87.19 97 LEU A O 1
ATOM 804 N N . MET A 1 98 ? -9.856 6.098 6.185 1.00 90.19 98 MET A N 1
ATOM 805 C CA . MET A 1 98 ? -9.742 4.956 7.091 1.00 90.19 98 MET A CA 1
ATOM 806 C C . MET A 1 98 ? -10.597 5.134 8.347 1.00 90.19 98 MET A C 1
ATOM 808 O O . MET A 1 98 ? -10.695 6.208 8.939 1.00 90.19 98 MET A O 1
ATOM 812 N N . ALA A 1 99 ? -11.213 4.048 8.808 1.00 90.56 99 ALA A N 1
ATOM 813 C CA . ALA A 1 99 ? -11.745 4.002 10.164 1.00 90.56 99 ALA A CA 1
ATOM 814 C C . ALA A 1 99 ? -10.577 4.011 11.174 1.00 90.56 99 ALA A C 1
ATOM 816 O O . ALA A 1 99 ? -9.500 3.508 10.853 1.00 90.56 99 ALA A O 1
ATOM 817 N N . PRO A 1 100 ? -10.761 4.494 12.419 1.00 89.75 100 PRO A N 1
ATOM 818 C CA . PRO A 1 100 ? -9.669 4.554 13.402 1.00 89.75 100 PRO A CA 1
ATOM 819 C C . PRO A 1 100 ? -8.984 3.207 13.684 1.00 89.75 100 PRO A C 1
ATOM 821 O O . PRO A 1 100 ? -7.805 3.155 14.006 1.00 89.75 100 PRO A O 1
ATOM 824 N N . HIS A 1 101 ? -9.722 2.103 13.545 1.00 88.50 101 HIS A N 1
ATOM 825 C CA . HIS A 1 101 ? -9.237 0.737 13.766 1.00 88.50 101 HIS A CA 1
ATOM 826 C C . HIS A 1 101 ? -8.836 0.021 12.466 1.00 88.50 101 HIS A C 1
ATOM 828 O O . HIS A 1 101 ? -8.619 -1.195 12.473 1.00 88.50 101 HIS A O 1
ATOM 834 N N . ALA A 1 102 ? -8.825 0.737 11.342 1.00 91.25 102 ALA A N 1
ATOM 835 C CA . ALA A 1 102 ? -8.617 0.136 10.041 1.00 91.25 102 ALA A CA 1
ATOM 836 C C . ALA A 1 102 ? -7.195 -0.401 9.880 1.00 91.25 102 ALA A C 1
ATOM 838 O O . ALA A 1 102 ? -6.233 0.129 10.445 1.00 91.25 102 ALA A O 1
ATOM 839 N N . ARG A 1 103 ? -7.059 -1.447 9.064 1.00 91.38 103 ARG A N 1
ATOM 840 C CA . ARG A 1 103 ? -5.761 -2.010 8.680 1.00 91.38 1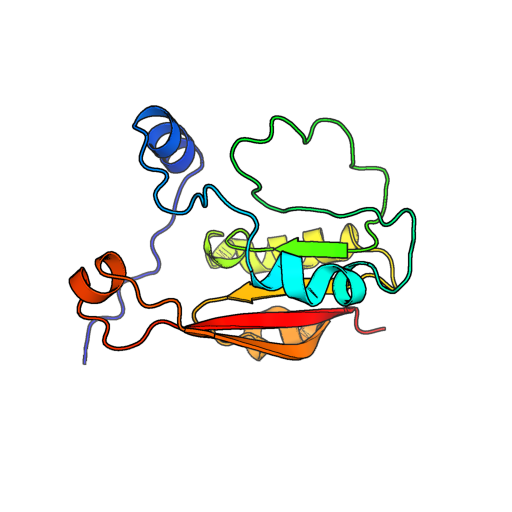03 ARG A CA 1
ATOM 841 C C . ARG A 1 103 ? -5.423 -1.618 7.258 1.00 91.38 103 ARG A C 1
ATOM 843 O O . ARG A 1 103 ? -6.169 -1.915 6.329 1.00 91.38 103 ARG A O 1
ATOM 850 N N . TYR A 1 104 ? -4.267 -0.997 7.084 1.00 93.69 104 TYR A N 1
ATOM 851 C CA . TYR A 1 104 ? -3.737 -0.702 5.768 1.00 93.69 104 TYR A CA 1
ATOM 852 C C . TYR A 1 104 ? -2.676 -1.745 5.386 1.00 93.69 104 TYR A C 1
ATOM 854 O O . TYR A 1 104 ? -1.576 -1.775 5.929 1.00 93.69 104 TYR A O 1
ATOM 862 N N . MET A 1 105 ? -3.036 -2.628 4.457 1.00 93.19 105 MET A N 1
ATOM 863 C CA . MET A 1 105 ? -2.186 -3.664 3.882 1.00 93.19 105 MET A CA 1
ATOM 864 C C . MET A 1 105 ? -1.484 -3.119 2.633 1.00 93.19 105 MET A C 1
ATOM 866 O O . MET A 1 105 ? -2.130 -2.848 1.620 1.00 93.19 105 MET A O 1
ATOM 870 N N . LEU A 1 106 ? -0.166 -2.953 2.714 1.00 90.31 106 LEU A N 1
ATOM 871 C CA . LEU A 1 106 ? 0.652 -2.287 1.701 1.00 90.31 106 LEU A CA 1
ATOM 872 C C . LEU A 1 106 ? 1.704 -3.251 1.141 1.00 90.31 106 LEU A C 1
ATOM 874 O O . LEU A 1 106 ? 2.546 -3.751 1.892 1.00 90.31 106 LEU A O 1
ATOM 878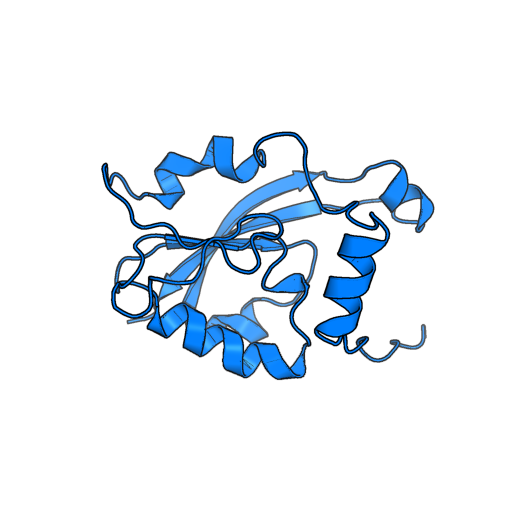 N N . VAL A 1 107 ? 1.646 -3.508 -0.169 1.00 86.62 107 VAL A N 1
ATOM 879 C CA . VAL A 1 107 ? 2.580 -4.379 -0.907 1.00 86.62 107 VAL A CA 1
ATOM 880 C C . VAL A 1 107 ? 3.550 -3.528 -1.713 1.00 86.62 107 VAL A C 1
ATOM 882 O O . VAL A 1 107 ? 3.120 -2.743 -2.562 1.00 86.62 107 VAL A O 1
ATOM 885 N N . ILE A 1 108 ? 4.850 -3.662 -1.437 1.00 85.12 108 ILE A N 1
ATOM 886 C CA . ILE A 1 108 ? 5.885 -2.802 -2.024 1.00 85.12 108 ILE A CA 1
ATOM 887 C C . ILE A 1 108 ? 7.163 -3.571 -2.351 1.00 85.12 108 ILE A C 1
ATOM 889 O O . ILE A 1 108 ? 7.531 -4.509 -1.643 1.00 85.12 108 ILE A O 1
ATOM 893 N N . ASP A 1 109 ? 7.861 -3.103 -3.384 1.00 75.88 109 ASP A N 1
ATOM 894 C CA . ASP A 1 109 ? 9.015 -3.807 -3.951 1.00 75.88 109 ASP A CA 1
ATOM 895 C C . ASP A 1 109 ? 10.343 -3.205 -3.435 1.00 75.88 109 ASP A C 1
ATOM 897 O O . ASP A 1 109 ? 11.290 -3.929 -3.145 1.00 75.88 109 ASP A O 1
ATOM 901 N N . SER A 1 110 ? 10.415 -1.873 -3.254 1.00 68.69 110 SER A N 1
ATOM 902 C CA . SER A 1 110 ? 11.534 -1.184 -2.576 1.00 68.69 110 SER A CA 1
ATOM 903 C C . SER A 1 110 ? 11.276 0.321 -2.355 1.00 68.69 110 SER A C 1
ATOM 905 O O . SER A 1 110 ? 11.066 1.039 -3.333 1.00 68.69 110 SER A O 1
ATOM 907 N N . TYR A 1 111 ? 11.336 0.822 -1.111 1.00 71.31 111 TYR A N 1
ATOM 908 C CA . TYR A 1 111 ? 11.578 2.239 -0.746 1.00 71.31 111 TYR A CA 1
ATOM 909 C C . TYR A 1 111 ? 11.727 2.411 0.782 1.00 71.31 111 TYR A C 1
ATOM 911 O O . TYR A 1 111 ? 11.353 1.519 1.547 1.00 71.31 111 TYR A O 1
ATOM 919 N N . ASP A 1 112 ? 12.218 3.573 1.242 1.00 75.00 112 ASP A N 1
ATOM 920 C CA . ASP A 1 112 ? 12.242 3.917 2.672 1.00 75.00 112 ASP A CA 1
ATOM 921 C C . ASP A 1 112 ? 10.855 4.354 3.170 1.00 75.00 112 ASP A C 1
ATOM 923 O O . ASP A 1 112 ? 10.413 5.499 3.051 1.00 75.00 112 ASP A O 1
ATOM 927 N N . ARG A 1 113 ? 10.127 3.382 3.708 1.00 74.56 113 ARG A N 1
ATOM 928 C CA . ARG A 1 113 ? 8.770 3.551 4.233 1.00 74.56 113 ARG A CA 1
ATOM 929 C C . ARG A 1 113 ? 8.683 4.342 5.527 1.00 74.56 113 ARG A C 1
ATOM 931 O O . ARG A 1 113 ? 7.654 4.979 5.736 1.00 74.56 113 ARG A O 1
ATOM 938 N N . ASN A 1 114 ? 9.720 4.322 6.362 1.00 79.38 114 ASN A N 1
ATOM 939 C CA . ASN A 1 114 ? 9.700 5.059 7.624 1.00 79.38 114 ASN A CA 1
ATOM 940 C C . ASN A 1 114 ? 9.730 6.563 7.355 1.00 79.38 114 ASN A C 1
ATOM 942 O O . ASN A 1 114 ? 9.032 7.308 8.032 1.00 79.38 114 ASN A O 1
ATOM 946 N N . VAL A 1 115 ? 10.437 6.984 6.304 1.00 79.38 115 VAL A N 1
ATOM 947 C CA . VAL A 1 115 ? 10.442 8.379 5.849 1.00 79.38 115 VAL A CA 1
ATOM 948 C C . VAL A 1 115 ? 9.065 8.820 5.348 1.00 79.38 115 VAL A C 1
ATOM 950 O O . VAL A 1 115 ? 8.629 9.919 5.662 1.00 79.38 115 VAL A O 1
ATOM 953 N N . ILE A 1 116 ? 8.362 7.985 4.575 1.00 78.56 116 ILE A N 1
ATOM 954 C CA . ILE A 1 116 ? 7.123 8.428 3.906 1.00 78.56 116 ILE A CA 1
ATOM 955 C C . ILE A 1 116 ? 5.863 8.219 4.761 1.00 78.56 116 ILE A C 1
ATOM 957 O O . ILE A 1 116 ? 4.926 9.006 4.675 1.00 78.56 116 ILE A O 1
ATOM 961 N N . HIS A 1 117 ? 5.810 7.149 5.556 1.00 85.50 117 HIS A N 1
ATOM 962 C CA . HIS A 1 117 ? 4.606 6.747 6.299 1.00 85.50 117 HIS A CA 1
ATOM 963 C C . HIS A 1 117 ? 4.771 6.868 7.816 1.00 85.50 117 HIS A C 1
ATOM 965 O O . HIS A 1 117 ? 3.774 6.815 8.533 1.00 85.50 117 HIS A O 1
ATOM 971 N N . GLY A 1 118 ? 6.006 6.991 8.314 1.00 85.25 118 GLY A N 1
ATOM 972 C CA . GLY A 1 118 ? 6.317 6.846 9.735 1.00 85.25 118 GLY A CA 1
ATOM 973 C C . GLY A 1 118 ? 5.753 7.949 10.625 1.00 85.25 118 GLY A C 1
ATOM 974 O O . GLY A 1 118 ? 5.617 7.725 11.822 1.00 85.25 118 GLY A O 1
ATOM 975 N N . GLU A 1 119 ? 5.385 9.109 10.081 1.00 88.81 119 GLU A N 1
ATOM 976 C CA . GLU A 1 119 ? 4.704 10.156 10.855 1.00 88.81 119 GLU A CA 1
ATOM 977 C C . GLU A 1 119 ? 3.225 9.828 11.100 1.00 88.81 119 GLU A C 1
ATOM 979 O O . GLU A 1 119 ? 2.699 10.122 12.168 1.00 88.81 119 GLU A O 1
ATOM 984 N N . THR A 1 120 ? 2.559 9.183 10.139 1.00 90.88 120 THR A N 1
ATOM 985 C CA . THR A 1 120 ? 1.106 8.935 10.172 1.00 90.88 120 THR A CA 1
ATOM 986 C C . THR A 1 120 ? 0.747 7.555 10.718 1.00 90.88 120 THR A C 1
ATOM 988 O O . THR A 1 120 ? -0.298 7.387 11.346 1.00 90.88 120 THR A O 1
ATOM 991 N N . PHE A 1 121 ? 1.591 6.553 10.474 1.00 93.88 121 PHE A N 1
ATOM 992 C CA . PHE A 1 121 ? 1.264 5.159 10.747 1.00 93.88 121 PHE A CA 1
ATOM 993 C C . PHE A 1 121 ? 2.282 4.490 11.661 1.00 93.88 121 PHE A C 1
ATOM 995 O O . PHE A 1 121 ? 3.483 4.753 11.583 1.00 93.88 121 PHE A O 1
ATOM 1002 N N . ASP A 1 122 ? 1.789 3.567 12.481 1.00 94.19 122 ASP A N 1
ATOM 1003 C CA . ASP A 1 122 ? 2.580 2.475 13.027 1.00 94.19 122 ASP A CA 1
ATOM 1004 C C . ASP A 1 122 ? 2.696 1.370 11.990 1.00 94.19 122 ASP A C 1
ATOM 1006 O O . ASP A 1 122 ? 1.775 1.080 11.225 1.00 94.19 122 ASP A O 1
ATOM 1010 N N . ILE A 1 123 ? 3.879 0.775 11.938 1.00 93.50 123 ILE A N 1
ATOM 1011 C CA . ILE A 1 123 ? 4.372 0.119 10.742 1.00 93.50 123 ILE A CA 1
ATOM 1012 C C . ILE A 1 123 ? 4.879 -1.280 11.117 1.00 93.50 123 ILE A C 1
ATOM 1014 O O . ILE A 1 123 ? 5.935 -1.427 11.730 1.00 93.50 123 ILE A O 1
ATOM 1018 N N . LYS A 1 124 ? 4.168 -2.332 10.696 1.00 93.75 124 LYS A N 1
ATOM 1019 C CA . LYS A 1 124 ? 4.492 -3.733 11.018 1.00 93.75 124 LYS A CA 1
ATOM 1020 C C . LYS A 1 124 ? 4.845 -4.546 9.769 1.00 93.75 124 LYS A C 1
ATOM 1022 O O . LYS A 1 124 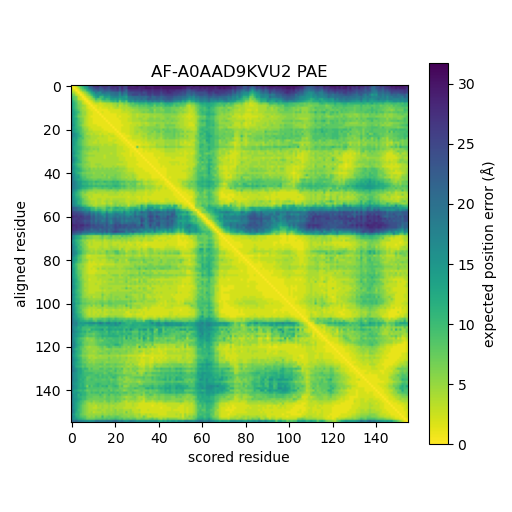? 4.139 -4.495 8.765 1.00 93.75 124 LYS A O 1
ATOM 1027 N N . TYR A 1 125 ? 5.939 -5.308 9.837 1.00 93.56 125 TYR A N 1
ATOM 1028 C CA . TYR A 1 125 ? 6.275 -6.346 8.851 1.00 93.56 125 TYR A CA 1
ATOM 1029 C C . TYR A 1 125 ? 5.318 -7.533 8.961 1.00 93.56 125 TYR A C 1
ATOM 1031 O O . TYR A 1 125 ? 5.043 -7.997 10.070 1.00 93.56 125 TYR A O 1
ATOM 1039 N N . VAL A 1 126 ? 4.816 -8.011 7.821 1.00 93.88 126 VAL A N 1
ATOM 1040 C CA . VAL A 1 126 ? 3.909 -9.164 7.768 1.00 93.88 126 VAL A CA 1
ATOM 1041 C C . VAL A 1 126 ? 4.568 -10.332 7.056 1.00 93.88 126 VAL A C 1
ATOM 1043 O O . VAL A 1 126 ? 4.694 -11.400 7.647 1.00 93.88 126 VAL A O 1
ATOM 1046 N N . ASP A 1 127 ? 4.971 -10.144 5.802 1.00 93.62 127 ASP A N 1
ATOM 1047 C CA . ASP A 1 127 ? 5.492 -11.232 4.979 1.00 93.62 127 ASP A CA 1
ATOM 1048 C C . ASP A 1 127 ? 6.355 -10.699 3.833 1.00 93.62 127 ASP A C 1
ATOM 1050 O O . ASP A 1 127 ? 6.295 -9.515 3.492 1.00 93.62 127 ASP A O 1
ATOM 1054 N N . LYS A 1 128 ? 7.139 -11.584 3.223 1.00 93.50 128 LYS A N 1
ATOM 1055 C CA . LYS A 1 128 ? 7.984 -11.293 2.067 1.00 93.50 128 LYS A CA 1
ATOM 1056 C C . LYS A 1 128 ? 7.930 -12.461 1.098 1.00 93.50 128 LYS A C 1
ATOM 1058 O O . LYS A 1 128 ? 7.979 -13.620 1.506 1.00 93.50 128 LYS A O 1
ATOM 1063 N N . LYS A 1 129 ? 7.868 -12.151 -0.191 1.00 89.38 129 LYS A N 1
ATOM 1064 C CA . LYS A 1 129 ? 7.797 -13.137 -1.259 1.00 89.38 129 LYS A CA 1
ATOM 1065 C C . LYS A 1 129 ? 8.798 -12.813 -2.365 1.00 89.38 129 LYS A C 1
ATOM 1067 O O . LYS A 1 129 ? 8.838 -11.684 -2.841 1.00 89.38 129 LYS A O 1
ATOM 1072 N N . ASP A 1 130 ? 9.530 -13.832 -2.814 1.00 90.38 130 ASP A N 1
ATOM 1073 C CA . ASP A 1 130 ? 10.290 -13.757 -4.064 1.00 90.38 130 ASP A CA 1
ATOM 1074 C C . ASP A 1 130 ? 9.320 -13.709 -5.253 1.00 90.38 130 ASP A C 1
ATOM 1076 O O . ASP A 1 130 ? 8.499 -14.610 -5.475 1.00 90.38 130 ASP A O 1
ATOM 1080 N N . SER A 1 131 ? 9.415 -12.623 -6.005 1.00 87.50 131 SER A N 1
ATOM 1081 C CA . SER A 1 131 ? 8.600 -12.314 -7.171 1.00 87.50 131 SER A CA 1
ATOM 1082 C C . SER A 1 131 ? 9.460 -12.119 -8.426 1.00 87.50 131 SER A C 1
ATOM 1084 O O . SER A 1 131 ? 9.012 -11.519 -9.409 1.00 87.50 131 SER A O 1
ATOM 1086 N N . LEU A 1 132 ? 10.680 -12.671 -8.449 1.00 88.19 132 LEU A N 1
ATOM 1087 C CA . LEU A 1 132 ? 11.580 -12.639 -9.597 1.00 88.19 132 LEU A CA 1
ATOM 1088 C C . LEU A 1 132 ? 11.063 -13.513 -10.753 1.00 88.19 132 LEU A C 1
ATOM 1090 O O . LEU A 1 132 ? 11.215 -14.735 -10.771 1.00 88.19 132 LEU A O 1
ATOM 1094 N N . LYS A 1 133 ? 10.510 -12.878 -11.792 1.00 85.56 133 LYS A N 1
ATOM 1095 C CA . LYS A 1 133 ? 10.070 -13.551 -13.031 1.00 85.56 133 LYS A CA 1
ATOM 1096 C C . LYS A 1 133 ? 11.077 -13.332 -14.174 1.00 85.56 133 LYS A C 1
ATOM 1098 O O . LYS A 1 133 ? 11.941 -12.457 -14.077 1.00 85.56 133 LYS A O 1
ATOM 1103 N N . PRO A 1 134 ? 10.969 -14.071 -15.302 1.00 88.00 134 PRO A N 1
ATOM 1104 C CA . PRO A 1 134 ? 11.836 -13.865 -16.468 1.00 88.00 134 PRO A CA 1
ATOM 1105 C C . PRO A 1 134 ? 11.864 -12.418 -16.979 1.00 88.00 134 PRO A C 1
ATOM 1107 O O . PRO A 1 134 ? 12.903 -11.947 -17.432 1.00 88.00 134 PRO A O 1
ATOM 1110 N N . LEU A 1 135 ? 10.750 -11.687 -16.853 1.00 82.00 135 LEU A N 1
ATOM 1111 C CA . LEU A 1 135 ? 10.687 -10.268 -17.203 1.00 82.00 135 LEU A CA 1
ATOM 1112 C C . LEU A 1 135 ? 11.636 -9.421 -16.339 1.00 82.00 135 LEU A C 1
ATOM 1114 O O . LEU A 1 135 ? 12.413 -8.649 -16.885 1.00 82.00 135 LEU A O 1
ATOM 1118 N N . GLN A 1 136 ? 11.625 -9.589 -15.017 1.00 83.00 136 GLN A N 1
ATOM 1119 C CA . GLN A 1 136 ? 12.538 -8.883 -14.113 1.00 83.00 136 GLN A CA 1
ATOM 1120 C C . GLN A 1 136 ? 13.996 -9.283 -14.364 1.00 83.00 136 GLN A C 1
ATOM 1122 O O . GLN A 1 136 ? 14.872 -8.422 -14.401 1.00 83.00 136 GLN A O 1
ATOM 1127 N N . LYS A 1 137 ? 14.258 -10.567 -14.645 1.00 84.88 137 LYS A N 1
ATOM 1128 C CA . LYS A 1 137 ? 15.594 -11.033 -15.055 1.00 84.88 137 LYS A CA 1
ATOM 1129 C C . LYS A 1 137 ? 16.074 -10.352 -16.341 1.00 84.88 137 LYS A C 1
ATOM 1131 O O . LYS A 1 137 ? 17.247 -10.012 -16.442 1.00 84.88 137 LYS A O 1
ATOM 1136 N N . SER A 1 138 ? 15.174 -10.082 -17.296 1.00 85.12 138 SER A N 1
ATOM 1137 C CA . SER A 1 138 ? 15.507 -9.343 -18.527 1.00 85.12 138 SER A CA 1
ATOM 1138 C C . SER A 1 138 ? 15.942 -7.893 -18.277 1.00 85.12 138 SER A C 1
ATOM 1140 O O . SER A 1 138 ? 16.601 -7.300 -19.124 1.00 85.12 138 SER A O 1
ATOM 1142 N N . TRP A 1 139 ? 15.618 -7.331 -17.108 1.00 81.31 139 TRP A N 1
ATOM 1143 C CA . TRP A 1 139 ? 16.090 -6.014 -16.670 1.00 81.31 139 TRP A CA 1
ATOM 1144 C C . TRP A 1 139 ? 17.466 -6.068 -15.987 1.00 81.31 139 TRP A C 1
ATOM 1146 O O . TRP A 1 139 ? 17.960 -5.040 -15.535 1.00 81.31 139 TRP A O 1
ATOM 1156 N N . GLY A 1 140 ? 18.082 -7.252 -15.888 1.00 85.56 140 GLY A N 1
ATOM 1157 C CA . GLY A 1 140 ? 19.348 -7.472 -15.183 1.00 85.56 140 GLY A CA 1
ATOM 1158 C C . GLY A 1 140 ? 19.198 -7.708 -13.678 1.00 85.56 140 GLY A C 1
ATOM 1159 O O . GLY A 1 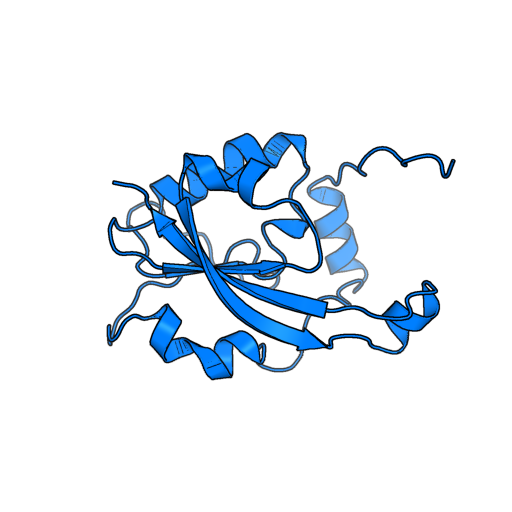140 ? 20.201 -7.737 -12.969 1.00 85.56 140 GLY A O 1
ATOM 1160 N N . LEU A 1 141 ? 17.970 -7.881 -13.173 1.00 84.12 141 LEU A N 1
ATOM 1161 C CA . LEU A 1 141 ? 17.731 -8.133 -11.753 1.00 84.12 141 LEU A CA 1
ATOM 1162 C C . LEU A 1 141 ? 18.069 -9.580 -11.380 1.00 84.12 141 LEU A C 1
ATOM 1164 O O . LEU A 1 141 ? 17.652 -10.527 -12.051 1.00 84.12 141 LEU A O 1
ATOM 1168 N N . THR A 1 142 ? 18.791 -9.744 -10.273 1.00 87.62 142 THR A N 1
ATOM 1169 C CA . THR A 1 142 ? 19.142 -11.049 -9.688 1.00 87.62 142 THR A CA 1
ATOM 1170 C C . THR A 1 142 ? 18.226 -11.451 -8.534 1.00 87.62 142 THR A C 1
ATOM 1172 O O . THR A 1 142 ? 18.188 -12.624 -8.175 1.00 87.62 142 THR A O 1
ATOM 1175 N N . PHE A 1 143 ? 17.459 -10.503 -7.994 1.00 86.88 143 PHE A N 1
ATOM 1176 C CA . PHE A 1 143 ? 16.407 -10.704 -7.001 1.00 86.88 143 PHE A CA 1
ATOM 1177 C C . PHE A 1 143 ? 15.301 -9.664 -7.225 1.00 86.88 143 PHE A C 1
ATOM 1179 O O . PHE A 1 143 ? 15.558 -8.588 -7.774 1.00 86.88 143 PHE A O 1
ATOM 1186 N N . PHE A 1 144 ? 14.069 -9.989 -6.843 1.00 86.12 144 PHE A N 1
ATOM 1187 C CA . PHE A 1 144 ? 12.947 -9.054 -6.868 1.00 86.12 144 PHE A CA 1
ATOM 1188 C C . PHE A 1 144 ? 11.905 -9.519 -5.860 1.00 86.12 144 PHE A C 1
ATOM 1190 O O . PHE A 1 144 ? 11.156 -10.453 -6.134 1.00 86.12 144 PHE A O 1
ATOM 1197 N N . ASP A 1 145 ? 11.880 -8.881 -4.698 1.00 89.00 145 ASP A N 1
ATOM 1198 C CA . ASP A 1 145 ? 11.017 -9.298 -3.605 1.00 89.00 145 ASP A CA 1
ATOM 1199 C C . ASP A 1 145 ? 9.853 -8.328 -3.426 1.00 89.00 145 ASP A C 1
ATOM 1201 O O . ASP A 1 145 ? 10.051 -7.119 -3.338 1.00 89.00 145 ASP A O 1
ATOM 1205 N N . GLU A 1 146 ? 8.647 -8.866 -3.300 1.00 88.88 146 GLU A N 1
ATOM 1206 C CA . GLU A 1 146 ? 7.483 -8.118 -2.835 1.00 88.88 146 GLU A CA 1
ATOM 1207 C C . GLU A 1 146 ? 7.381 -8.286 -1.316 1.00 88.88 146 GLU A C 1
ATOM 1209 O O . GLU A 1 146 ? 7.441 -9.400 -0.787 1.00 88.88 146 GLU A O 1
ATOM 1214 N N . THR A 1 147 ? 7.240 -7.177 -0.593 1.00 92.06 147 THR A N 1
ATOM 1215 C CA . THR A 1 147 ? 7.090 -7.191 0.865 1.00 92.06 147 THR A CA 1
ATOM 1216 C C . THR A 1 147 ? 5.721 -6.662 1.262 1.00 92.06 147 THR A C 1
ATOM 1218 O O . THR A 1 147 ? 5.310 -5.585 0.826 1.00 92.06 147 THR A O 1
ATOM 1221 N N . LEU A 1 148 ? 5.026 -7.417 2.113 1.00 92.19 148 LEU A N 1
ATOM 1222 C CA . LEU A 1 148 ? 3.746 -7.049 2.696 1.00 92.19 148 LEU A CA 1
ATOM 1223 C C . LEU A 1 148 ? 3.943 -6.425 4.075 1.00 92.19 148 LEU A C 1
ATOM 1225 O O . LEU A 1 148 ? 4.577 -6.988 4.976 1.00 92.19 148 LEU A O 1
ATOM 1229 N N . TYR A 1 149 ? 3.283 -5.292 4.259 1.00 93.88 149 TYR A N 1
ATOM 1230 C CA . TYR A 1 149 ? 3.256 -4.563 5.508 1.00 93.88 149 TYR A CA 1
ATOM 1231 C C . TYR A 1 149 ? 1.829 -4.287 5.968 1.00 93.88 149 TYR A C 1
ATOM 1233 O O . TYR A 1 149 ? 0.940 -4.059 5.153 1.00 93.88 149 TYR A O 1
ATOM 1241 N N . GLN A 1 150 ? 1.636 -4.269 7.284 1.00 94.44 150 GLN A N 1
ATOM 1242 C CA . GLN A 1 150 ? 0.412 -3.804 7.925 1.00 94.44 150 GLN A CA 1
ATOM 1243 C C . GLN A 1 150 ? 0.699 -2.457 8.583 1.00 94.44 150 GLN A C 1
ATOM 1245 O O . GLN A 1 150 ? 1.637 -2.333 9.374 1.00 94.44 150 GLN A O 1
ATOM 1250 N N . LEU A 1 151 ? -0.112 -1.462 8.252 1.00 94.38 151 LEU A N 1
ATOM 1251 C CA . LEU A 1 151 ? -0.070 -0.117 8.797 1.00 94.38 151 LEU A CA 1
ATOM 1252 C C . LEU A 1 151 ? -1.344 0.134 9.615 1.00 94.38 151 LEU A C 1
ATOM 1254 O O . LEU A 1 151 ? -2.437 -0.292 9.228 1.00 94.38 151 LEU A O 1
ATOM 1258 N N . THR A 1 152 ? -1.198 0.820 10.743 1.00 94.25 152 THR A N 1
ATOM 1259 C CA . THR A 1 152 ? -2.298 1.268 11.613 1.00 94.25 152 THR A CA 1
ATOM 1260 C C . THR A 1 152 ? -2.117 2.744 11.933 1.00 94.25 152 THR A C 1
ATOM 1262 O O . THR A 1 152 ? -0.982 3.195 12.063 1.00 94.25 152 THR A O 1
ATOM 1265 N N . LEU A 1 153 ? -3.208 3.509 12.022 1.00 92.50 153 LEU A N 1
ATOM 1266 C CA . LEU A 1 153 ? -3.133 4.937 12.348 1.00 92.50 153 LEU A CA 1
ATOM 1267 C C . LEU A 1 153 ? -2.496 5.130 13.728 1.00 92.50 153 LEU A C 1
ATOM 1269 O O . LEU A 1 153 ? -2.871 4.440 14.677 1.00 92.50 153 LEU A O 1
ATOM 1273 N N . LYS A 1 154 ? -1.553 6.070 13.827 1.00 90.62 154 LYS A N 1
ATOM 1274 C CA . LYS A 1 154 ? -1.089 6.568 15.123 1.00 90.62 154 LYS A CA 1
ATOM 1275 C C . LYS A 1 154 ? -2.207 7.403 15.738 1.00 90.62 154 LYS A C 1
ATOM 1277 O O . LYS A 1 154 ? -2.769 8.263 15.059 1.00 90.62 154 LYS A O 1
ATOM 1282 N N . LEU A 1 155 ? -2.547 7.094 16.985 1.00 73.88 155 LEU A N 1
ATOM 1283 C CA . LEU A 1 155 ? -3.517 7.842 17.785 1.00 73.88 155 LEU A CA 1
ATOM 1284 C C . LEU A 1 155 ? -2.806 8.899 18.628 1.00 73.88 155 LEU A C 1
ATOM 1286 O O . LEU A 1 155 ? -1.696 8.594 19.122 1.00 73.88 155 LEU A O 1
#